Protein AF-A0A2Z2HBY7-F1 (afdb_monomer_lite)

Radius of gyration: 13.16 Å; chains: 1; bounding box: 37×28×33 Å

Foldseek 3Di:
DPPDQPAVLVVDPPRPLLLLLLLLLLCCVVVVPVCSVVLVVLLCVVVVNPDPPVNNVSSNVRSNVVCVVCVVPDDSVCSNVVPNVVVSVVSVVVSVD

Structure (mmCIF, N/CA/C/O backbone):
data_AF-A0A2Z2HBY7-F1
#
_entry.id   AF-A0A2Z2HBY7-F1
#
loop_
_atom_site.group_PDB
_atom_site.id
_atom_site.type_symbol
_atom_site.label_atom_id
_atom_site.label_alt_id
_atom_site.label_comp_id
_atom_site.label_asym_id
_atom_site.label_entity_id
_atom_site.label_seq_id
_atom_site.pdbx_PDB_ins_code
_atom_site.Cartn_x
_atom_site.Cartn_y
_atom_site.Cartn_z
_atom_site.occupancy
_atom_site.B_iso_or_equiv
_atom_site.auth_seq_id
_atom_site.auth_comp_id
_atom_site.auth_asym_id
_atom_site.auth_atom_id
_atom_site.pdbx_PDB_model_num
ATOM 1 N N . MET A 1 1 ? 21.808 8.585 -6.783 1.00 35.59 1 MET A N 1
ATOM 2 C CA . MET A 1 1 ? 21.203 9.685 -6.003 1.00 35.59 1 MET A CA 1
ATOM 3 C C . MET A 1 1 ? 19.859 9.179 -5.523 1.00 35.59 1 MET A C 1
ATOM 5 O O . MET A 1 1 ? 19.034 8.863 -6.371 1.00 35.59 1 MET A O 1
ATOM 9 N N . ALA A 1 2 ? 19.701 8.958 -4.216 1.00 40.66 2 ALA A N 1
ATOM 10 C CA . ALA A 1 2 ? 18.445 8.479 -3.644 1.00 40.66 2 ALA A CA 1
ATOM 11 C C . ALA A 1 2 ? 17.346 9.483 -4.006 1.00 40.66 2 ALA A C 1
ATOM 13 O O . ALA A 1 2 ? 17.469 10.663 -3.678 1.00 40.66 2 ALA A O 1
ATOM 14 N N . GLN A 1 3 ? 16.330 9.054 -4.754 1.00 50.88 3 GLN A N 1
ATOM 15 C CA . GLN A 1 3 ? 15.128 9.864 -4.919 1.00 50.88 3 GLN A CA 1
ATOM 16 C C . GLN A 1 3 ? 14.509 9.958 -3.524 1.00 50.88 3 GLN A C 1
ATOM 18 O O . GLN A 1 3 ? 13.982 8.971 -3.028 1.00 50.88 3 GLN A O 1
ATOM 23 N N . GLY A 1 4 ? 14.703 11.092 -2.847 1.00 61.16 4 GLY A N 1
ATOM 24 C CA . GLY A 1 4 ? 14.237 11.280 -1.478 1.00 61.16 4 GLY A CA 1
ATOM 25 C C . GLY A 1 4 ? 12.719 11.178 -1.440 1.00 61.16 4 GLY A C 1
ATOM 26 O O . GLY A 1 4 ? 12.026 12.049 -1.973 1.00 61.16 4 GLY A O 1
ATOM 27 N N . TYR A 1 5 ? 12.211 10.097 -0.857 1.00 74.44 5 TYR A N 1
ATOM 28 C CA . TYR A 1 5 ? 10.792 9.959 -0.566 1.00 74.44 5 TYR A CA 1
ATOM 29 C C . TYR A 1 5 ? 10.400 10.968 0.517 1.00 74.44 5 TYR A C 1
ATOM 31 O O . TYR A 1 5 ? 11.224 11.343 1.355 1.00 74.44 5 TYR A O 1
ATOM 39 N N . ILE A 1 6 ? 9.157 11.445 0.467 1.00 76.62 6 ILE A N 1
ATOM 40 C CA . ILE A 1 6 ? 8.637 12.485 1.366 1.00 76.62 6 ILE A CA 1
ATOM 41 C C . ILE A 1 6 ? 8.536 11.958 2.803 1.00 76.62 6 ILE A C 1
ATOM 43 O O . ILE A 1 6 ? 8.712 12.715 3.755 1.00 76.62 6 ILE A O 1
ATOM 47 N N . SER A 1 7 ? 8.227 10.673 2.950 1.00 73.19 7 SER A N 1
ATOM 48 C CA . SER A 1 7 ? 7.961 10.004 4.218 1.00 73.19 7 SER A CA 1
ATOM 49 C C . SER A 1 7 ? 9.229 9.341 4.746 1.00 73.19 7 SER A C 1
ATOM 51 O O . SER A 1 7 ? 9.893 8.586 4.029 1.00 73.19 7 SER A O 1
ATOM 53 N N . ASP A 1 8 ? 9.536 9.566 6.022 1.00 76.06 8 ASP A N 1
ATOM 54 C CA . ASP A 1 8 ? 10.689 8.959 6.700 1.00 76.06 8 ASP A CA 1
ATOM 55 C C . ASP A 1 8 ? 10.636 7.423 6.652 1.00 76.06 8 ASP A C 1
ATOM 57 O O . ASP A 1 8 ? 11.665 6.753 6.575 1.00 76.06 8 ASP 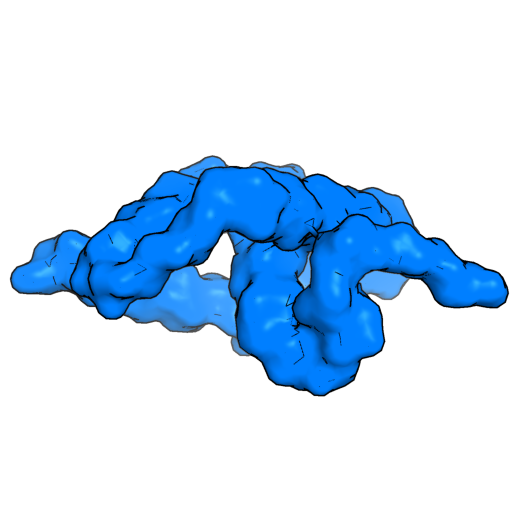A O 1
ATOM 61 N N . GLU A 1 9 ? 9.432 6.850 6.615 1.00 77.12 9 GLU A N 1
ATOM 62 C CA . GLU A 1 9 ? 9.194 5.418 6.496 1.00 77.12 9 GLU A CA 1
ATOM 63 C C . GLU A 1 9 ? 9.754 4.836 5.198 1.00 77.12 9 GLU A C 1
ATOM 65 O O . GLU A 1 9 ? 10.353 3.767 5.240 1.00 77.12 9 GLU A O 1
ATOM 70 N N . PHE A 1 10 ? 9.603 5.532 4.067 1.00 74.38 10 PHE A N 1
ATOM 71 C CA . PHE A 1 10 ? 10.159 5.104 2.775 1.00 74.38 10 PHE A CA 1
ATOM 72 C C . PHE A 1 10 ? 11.682 5.241 2.715 1.00 74.38 10 PHE A C 1
ATOM 74 O O . PHE A 1 10 ? 12.335 4.564 1.921 1.00 74.38 10 PHE A O 1
ATOM 81 N N . ASN A 1 11 ? 12.251 6.073 3.585 1.00 73.44 11 ASN A N 1
ATOM 82 C CA . ASN A 1 11 ? 13.691 6.197 3.766 1.00 73.44 11 ASN A CA 1
ATOM 83 C C . ASN A 1 11 ? 14.236 5.210 4.824 1.00 73.44 11 ASN A C 1
ATOM 85 O O . ASN A 1 11 ? 15.451 5.088 4.970 1.00 73.44 11 ASN A O 1
ATOM 89 N N . THR A 1 12 ? 13.363 4.480 5.535 1.00 74.00 12 THR A N 1
ATOM 90 C CA . THR A 1 12 ? 13.729 3.534 6.600 1.00 74.00 12 THR A CA 1
ATOM 91 C C . THR A 1 12 ? 13.566 2.081 6.129 1.00 74.00 12 THR A C 1
ATOM 93 O O . THR A 1 12 ? 12.442 1.627 5.890 1.00 74.00 12 THR A O 1
ATOM 96 N N . PRO A 1 13 ? 14.656 1.296 6.034 1.00 68.38 13 PRO A N 1
ATOM 97 C CA . PRO A 1 13 ? 14.575 -0.111 5.652 1.00 68.38 13 PRO A CA 1
ATOM 98 C C . PRO A 1 13 ? 13.665 -0.923 6.585 1.00 68.38 13 PRO A C 1
ATOM 100 O O . PRO A 1 13 ? 13.756 -0.818 7.805 1.00 68.38 13 PRO A O 1
ATOM 103 N N . GLY A 1 14 ? 12.804 -1.767 6.010 1.00 71.88 14 GLY A N 1
ATOM 104 C CA . GLY A 1 14 ? 11.950 -2.692 6.767 1.00 71.88 14 GLY A CA 1
ATOM 105 C C . GLY A 1 14 ? 10.676 -2.080 7.360 1.00 71.88 14 GLY A C 1
ATOM 106 O O . GLY A 1 14 ? 9.979 -2.752 8.121 1.00 71.88 14 GLY A O 1
ATOM 107 N N . SER A 1 15 ? 10.336 -0.834 7.016 1.00 77.50 15 SER A N 1
ATOM 108 C CA . SER A 1 15 ? 9.084 -0.226 7.467 1.00 77.50 15 SER A CA 1
ATOM 109 C C . SER A 1 15 ? 7.862 -0.985 6.935 1.00 77.50 15 SER A C 1
ATOM 111 O O . SER A 1 15 ? 7.628 -1.076 5.728 1.00 77.50 15 SER A O 1
ATOM 113 N N . GLN A 1 16 ? 7.032 -1.493 7.850 1.00 78.12 16 GLN A N 1
ATOM 114 C CA . GLN A 1 16 ? 5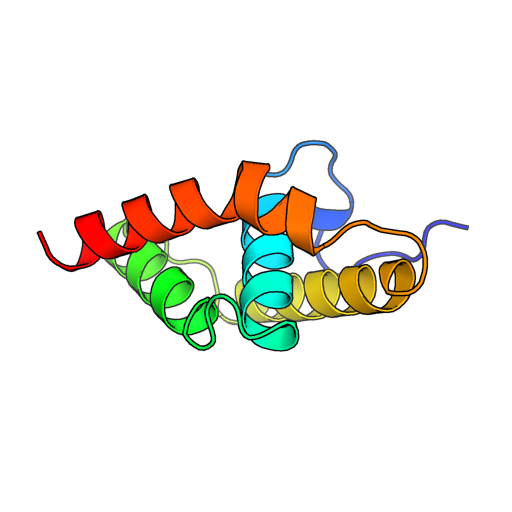.771 -2.157 7.499 1.00 78.12 16 GLN A CA 1
ATOM 115 C C . GLN A 1 16 ? 4.795 -1.209 6.791 1.00 78.12 16 GLN A C 1
ATOM 117 O O . GLN A 1 16 ? 4.010 -1.654 5.957 1.00 78.12 16 GLN A O 1
ATOM 122 N N . ALA A 1 17 ? 4.861 0.094 7.085 1.00 80.06 17 ALA A N 1
ATOM 123 C CA . ALA A 1 17 ? 4.040 1.093 6.410 1.00 80.06 17 ALA A CA 1
ATOM 124 C C . ALA A 1 17 ? 4.370 1.157 4.913 1.00 80.06 17 ALA A C 1
ATOM 126 O O . ALA A 1 17 ? 3.456 1.186 4.097 1.00 80.06 17 ALA A O 1
ATOM 127 N N . VAL A 1 18 ? 5.652 1.082 4.543 1.00 84.12 18 VAL A N 1
ATOM 128 C CA . VAL A 1 18 ? 6.072 1.051 3.133 1.00 84.12 18 VAL A CA 1
ATOM 129 C C . VAL A 1 18 ? 5.444 -0.138 2.429 1.00 84.12 18 VAL A C 1
ATOM 131 O O . VAL A 1 18 ? 4.715 0.057 1.464 1.00 84.12 18 VAL A O 1
ATOM 134 N N . ALA A 1 19 ? 5.650 -1.346 2.963 1.00 85.31 19 ALA A N 1
ATOM 135 C CA . ALA A 1 19 ? 5.150 -2.579 2.358 1.00 85.31 19 ALA A CA 1
ATOM 136 C C . ALA A 1 19 ? 3.624 -2.563 2.168 1.00 85.31 19 ALA A C 1
ATOM 138 O O . ALA A 1 19 ? 3.112 -2.965 1.127 1.00 85.31 19 ALA A O 1
ATOM 139 N N . ILE A 1 20 ? 2.883 -2.069 3.162 1.00 88.56 20 ILE A N 1
ATOM 140 C CA . ILE A 1 20 ? 1.422 -2.019 3.091 1.00 88.56 20 ILE A CA 1
ATOM 141 C C . ILE A 1 20 ? 0.948 -0.991 2.052 1.00 88.56 20 ILE A C 1
ATOM 143 O O . ILE A 1 20 ? 0.022 -1.280 1.294 1.00 88.56 20 ILE A O 1
ATOM 147 N N . TYR A 1 21 ? 1.578 0.184 1.973 1.00 91.25 21 TYR A N 1
ATOM 148 C CA . TYR A 1 21 ? 1.188 1.211 1.005 1.00 91.25 21 TYR A CA 1
ATOM 149 C C . TYR A 1 21 ? 1.627 0.873 -0.428 1.00 91.25 21 TYR A C 1
ATOM 151 O O . TYR A 1 21 ? 0.868 1.137 -1.360 1.00 91.25 21 TYR A O 1
ATOM 159 N N . THR A 1 22 ? 2.786 0.236 -0.635 1.00 92.00 22 THR A N 1
ATOM 160 C CA . THR A 1 22 ? 3.190 -0.277 -1.958 1.00 92.00 22 THR A CA 1
ATOM 161 C C . THR A 1 22 ? 2.264 -1.393 -2.426 1.00 92.00 22 THR A C 1
ATOM 163 O O . THR A 1 22 ? 1.880 -1.413 -3.597 1.00 92.00 22 THR A O 1
ATOM 166 N N . CYS A 1 23 ? 1.828 -2.271 -1.517 1.00 92.69 23 CYS A N 1
ATOM 167 C CA . CYS A 1 23 ? 0.772 -3.236 -1.798 1.00 92.69 23 CYS A CA 1
ATOM 168 C C . CYS A 1 23 ? -0.540 -2.542 -2.179 1.00 92.69 23 CYS A C 1
ATOM 170 O O . CYS A 1 23 ? -1.103 -2.874 -3.216 1.00 92.69 23 CYS A O 1
ATOM 172 N N . ALA A 1 24 ? -0.998 -1.550 -1.406 1.00 93.44 24 ALA A N 1
ATOM 173 C CA . ALA A 1 24 ? -2.246 -0.837 -1.688 1.00 93.44 24 ALA A CA 1
ATOM 174 C C . ALA A 1 24 ? -2.246 -0.169 -3.073 1.00 93.44 24 ALA A C 1
ATOM 176 O O . ALA A 1 24 ? -3.207 -0.309 -3.826 1.00 93.44 24 ALA A O 1
ATOM 177 N N . VAL A 1 25 ? -1.146 0.506 -3.433 1.00 94.81 25 VAL A N 1
ATOM 178 C CA . VAL A 1 25 ? -0.967 1.075 -4.778 1.00 94.81 25 VAL A CA 1
ATOM 179 C C . VAL A 1 25 ? -0.984 -0.021 -5.836 1.00 94.81 25 VAL A C 1
ATOM 181 O O . VAL A 1 25 ? -1.696 0.110 -6.824 1.00 94.81 25 VAL A O 1
ATOM 184 N N . THR A 1 26 ? -0.230 -1.104 -5.636 1.00 93.38 26 THR A N 1
ATOM 185 C CA . THR A 1 26 ? -0.154 -2.200 -6.612 1.00 93.38 26 THR A CA 1
ATOM 186 C C . THR A 1 26 ? -1.531 -2.817 -6.856 1.00 93.38 26 THR A C 1
ATOM 188 O O . THR A 1 26 ? -1.927 -2.976 -8.007 1.00 93.38 26 THR A O 1
ATOM 191 N N . GLY A 1 27 ? -2.280 -3.115 -5.791 1.00 93.25 27 GLY A N 1
ATOM 192 C CA . GLY A 1 27 ? -3.626 -3.679 -5.877 1.00 93.25 27 GLY A CA 1
ATOM 193 C C . GLY A 1 27 ? -4.603 -2.763 -6.606 1.00 93.25 27 GLY A C 1
ATOM 194 O O . GLY A 1 27 ? -5.320 -3.228 -7.493 1.00 93.25 27 GLY A O 1
ATOM 195 N N . ALA A 1 28 ? -4.576 -1.464 -6.296 1.00 94.19 28 ALA A N 1
ATOM 196 C CA . ALA A 1 28 ? -5.441 -0.483 -6.939 1.00 94.19 28 ALA A CA 1
ATOM 197 C C . ALA A 1 28 ? -5.090 -0.278 -8.425 1.00 94.19 28 ALA A C 1
ATOM 199 O O . ALA A 1 28 ? -5.966 -0.340 -9.282 1.00 94.19 28 ALA A O 1
ATOM 200 N N . GLU A 1 29 ? -3.810 -0.076 -8.749 1.00 93.69 29 GLU A N 1
ATOM 201 C CA . GLU A 1 29 ? -3.363 0.270 -10.106 1.00 93.69 29 GLU A CA 1
ATOM 202 C C . GLU A 1 29 ? -3.363 -0.921 -11.072 1.00 93.69 29 GLU A C 1
ATOM 204 O O . GLU A 1 29 ? -3.543 -0.738 -12.275 1.00 93.69 29 GLU A O 1
ATOM 209 N N . ARG A 1 30 ? -3.146 -2.144 -10.573 1.00 92.25 30 ARG A N 1
ATOM 210 C CA . ARG A 1 30 ? -3.221 -3.374 -11.383 1.00 92.25 30 ARG A CA 1
ATOM 211 C C . ARG A 1 30 ? -4.632 -3.964 -11.431 1.00 92.25 30 ARG A C 1
ATOM 213 O O . ARG A 1 30 ? -4.871 -4.881 -12.209 1.00 92.25 30 ARG A O 1
ATOM 220 N N . GLY A 1 31 ? -5.556 -3.442 -10.621 1.00 92.06 31 GLY A N 1
ATOM 221 C CA . GLY A 1 31 ? -6.937 -3.915 -10.544 1.00 92.06 31 GLY A CA 1
ATOM 222 C C . GLY A 1 31 ? -7.119 -5.223 -9.770 1.00 92.06 31 GLY A C 1
ATOM 223 O O . GLY A 1 31 ? -8.165 -5.851 -9.900 1.00 92.06 31 GLY A O 1
ATOM 224 N N . PHE A 1 32 ? -6.133 -5.644 -8.971 1.00 92.25 32 PHE A N 1
ATOM 225 C CA . PHE A 1 32 ? -6.269 -6.832 -8.123 1.00 92.25 32 PHE A CA 1
ATOM 226 C C . PHE A 1 32 ? -7.158 -6.586 -6.906 1.00 92.25 32 PHE A C 1
ATOM 228 O O . PHE A 1 32 ? -7.846 -7.500 -6.468 1.00 92.25 32 PHE A O 1
ATOM 235 N N . GLU A 1 33 ? -7.114 -5.367 -6.364 1.00 92.69 33 GLU A N 1
ATOM 236 C CA . GLU A 1 33 ? -7.977 -4.921 -5.272 1.00 92.69 33 GLU A CA 1
ATOM 237 C C . GLU A 1 33 ? -8.234 -3.412 -5.409 1.00 92.69 33 GLU A C 1
ATOM 239 O O . GLU A 1 33 ? -7.497 -2.593 -4.846 1.00 92.69 33 GLU A O 1
ATOM 244 N N . PRO A 1 34 ? -9.247 -3.007 -6.196 1.00 90.94 34 PRO A N 1
ATOM 245 C CA . PRO A 1 34 ? -9.571 -1.599 -6.411 1.00 90.94 34 PRO A CA 1
ATOM 246 C C . PRO A 1 34 ? -9.900 -0.844 -5.115 1.00 90.94 34 PRO A C 1
ATOM 248 O O . PRO A 1 34 ? -9.710 0.370 -5.057 1.00 90.94 34 PRO A O 1
ATOM 251 N N . GLN A 1 35 ? -10.361 -1.547 -4.072 1.00 90.56 35 GLN A N 1
ATOM 252 C CA . GLN A 1 35 ? -10.736 -0.960 -2.783 1.00 90.56 35 GLN A CA 1
ATOM 253 C C . GLN A 1 35 ? -9.599 -1.004 -1.751 1.00 90.56 35 GLN A C 1
ATOM 255 O O . GLN A 1 35 ? -9.818 -0.729 -0.571 1.00 90.56 35 GLN A O 1
ATOM 260 N N . ALA A 1 36 ? -8.358 -1.288 -2.165 1.00 90.69 36 ALA A N 1
ATOM 261 C CA . ALA A 1 36 ? -7.232 -1.459 -1.248 1.00 90.69 36 ALA A CA 1
ATOM 262 C C . ALA A 1 36 ? -7.044 -0.270 -0.284 1.00 90.69 36 ALA A C 1
ATOM 264 O O . ALA A 1 36 ? -6.822 -0.450 0.913 1.00 90.69 36 ALA A O 1
ATOM 265 N N . PHE A 1 37 ? -7.183 0.970 -0.754 1.00 89.81 37 PHE A N 1
ATOM 266 C CA . PHE A 1 37 ? -7.058 2.133 0.131 1.00 89.81 37 PHE A CA 1
ATOM 267 C C . PHE A 1 37 ? -8.211 2.274 1.132 1.00 89.81 37 PHE A C 1
ATOM 269 O O . PHE A 1 37 ? -7.979 2.739 2.250 1.00 89.81 37 PHE A O 1
ATOM 276 N N . ASP A 1 38 ? -9.418 1.841 0.771 1.00 89.75 38 ASP A N 1
ATOM 277 C CA . ASP A 1 38 ? -10.585 1.876 1.657 1.00 89.75 38 ASP A CA 1
ATOM 278 C C . ASP A 1 38 ? -10.474 0.807 2.748 1.00 89.75 38 ASP A C 1
ATOM 280 O O . ASP A 1 38 ? -10.730 1.085 3.926 1.00 89.75 38 ASP A O 1
ATOM 284 N N . ILE A 1 39 ? -9.994 -0.386 2.382 1.00 88.94 39 ILE A N 1
ATOM 285 C CA . ILE A 1 39 ? -9.658 -1.468 3.318 1.00 88.94 39 ILE A CA 1
ATOM 286 C C . ILE A 1 39 ? -8.575 -0.991 4.284 1.00 88.94 39 ILE A C 1
ATOM 288 O O . ILE A 1 39 ? -8.715 -1.121 5.500 1.00 88.94 39 ILE A O 1
ATOM 292 N N . LEU A 1 40 ? -7.515 -0.375 3.757 1.00 87.62 40 LEU A N 1
ATOM 293 C CA . LEU A 1 40 ? -6.414 0.139 4.559 1.00 87.62 40 LEU A CA 1
ATOM 294 C C . LEU A 1 40 ? -6.887 1.212 5.552 1.00 87.62 40 LEU A C 1
ATOM 296 O O . LEU A 1 40 ? -6.556 1.158 6.739 1.00 87.62 40 LEU A O 1
ATOM 300 N N . GLN A 1 41 ? -7.691 2.171 5.086 1.00 85.75 41 GLN A N 1
ATOM 301 C CA . GLN A 1 41 ? -8.244 3.225 5.934 1.00 85.75 41 GLN A CA 1
ATOM 302 C C . GLN A 1 41 ? -9.146 2.646 7.033 1.00 85.75 41 GLN A C 1
ATOM 304 O O . GLN A 1 41 ? -9.052 3.058 8.193 1.00 85.75 41 GLN A O 1
ATOM 309 N N . SER A 1 42 ? -10.001 1.686 6.685 1.00 85.00 42 SER A N 1
ATOM 310 C CA . SER A 1 42 ? -10.896 1.006 7.626 1.00 85.00 42 SER A CA 1
ATOM 311 C C . SER A 1 42 ? -10.116 0.219 8.684 1.00 85.00 42 SER A C 1
ATOM 313 O O . SER A 1 42 ? -10.397 0.346 9.878 1.00 85.00 42 SER A O 1
ATOM 315 N N . ALA A 1 43 ? -9.067 -0.501 8.280 1.00 82.50 43 ALA A N 1
ATOM 316 C CA . ALA A 1 43 ? -8.205 -1.258 9.185 1.00 82.50 43 ALA A CA 1
ATOM 317 C C . ALA A 1 43 ? -7.459 -0.354 10.185 1.00 82.50 43 ALA A C 1
ATOM 319 O O . ALA A 1 43 ? -7.357 -0.690 11.369 1.00 82.50 43 ALA A O 1
ATOM 320 N N . PHE A 1 44 ? -6.963 0.810 9.748 1.00 78.69 44 PHE A N 1
ATOM 321 C CA . PHE A 1 44 ? -6.316 1.767 10.654 1.00 78.69 44 PHE A CA 1
ATOM 322 C C . PHE A 1 44 ? -7.296 2.372 11.662 1.00 78.69 44 PHE A C 1
ATOM 324 O O . PHE A 1 44 ? -6.973 2.441 12.851 1.00 78.69 44 PHE A O 1
ATOM 331 N N . LYS A 1 45 ? -8.506 2.739 11.214 1.00 78.69 45 LYS A N 1
ATOM 332 C CA . LYS A 1 45 ? -9.567 3.256 12.095 1.00 78.69 45 LYS A CA 1
ATOM 333 C C . LYS A 1 45 ? -9.917 2.257 13.200 1.00 78.69 45 LYS A C 1
ATOM 335 O O . LYS A 1 45 ? -9.972 2.641 14.364 1.00 78.69 45 LYS A O 1
ATOM 340 N N . GLN A 1 46 ? -10.095 0.979 12.861 1.00 73.44 46 GLN A N 1
ATOM 341 C CA . GLN A 1 46 ? -10.458 -0.052 13.841 1.00 73.44 46 GLN A CA 1
ATOM 342 C C . GLN A 1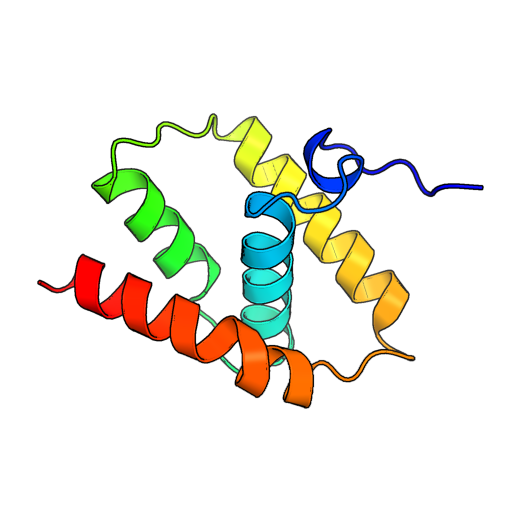 46 ? -9.380 -0.313 14.893 1.00 73.44 46 GLN A C 1
ATOM 344 O O . GLN A 1 46 ? -9.695 -0.581 16.048 1.00 73.44 46 GLN A O 1
ATOM 349 N N . ARG A 1 47 ? -8.098 -0.205 14.529 1.00 66.19 47 ARG A N 1
ATOM 350 C CA . ARG A 1 47 ? -6.990 -0.422 15.472 1.00 66.19 47 ARG A CA 1
ATOM 351 C C . ARG A 1 47 ? -6.719 0.766 16.399 1.00 66.19 47 ARG A C 1
ATOM 353 O O . ARG A 1 47 ? -5.737 0.732 17.136 1.00 66.19 47 ARG A O 1
ATOM 360 N N . GLY A 1 48 ? -7.524 1.831 16.338 1.00 61.38 48 GLY A N 1
ATOM 361 C CA . GLY A 1 48 ? -7.247 3.082 17.052 1.00 61.38 48 GLY A CA 1
ATOM 362 C C . GLY A 1 48 ? -5.940 3.746 16.601 1.00 61.38 48 GLY A C 1
ATOM 363 O O . GLY A 1 48 ? -5.417 4.633 17.277 1.00 61.38 48 GLY A O 1
ATOM 364 N N . ALA A 1 49 ? -5.394 3.312 15.460 1.00 64.38 49 ALA A N 1
ATOM 365 C CA . ALA A 1 49 ? -4.192 3.868 14.877 1.00 64.38 49 ALA A CA 1
ATOM 366 C C . ALA A 1 49 ? -4.578 5.177 14.184 1.00 64.38 49 ALA A C 1
ATOM 368 O O . ALA A 1 49 ? -4.910 5.206 13.000 1.00 64.38 49 ALA A O 1
ATOM 369 N N . ASN A 1 50 ? -4.547 6.274 14.941 1.00 61.97 50 ASN A N 1
ATOM 370 C CA . ASN A 1 50 ? -4.741 7.623 14.417 1.00 61.97 50 ASN A CA 1
ATOM 371 C C . ASN A 1 50 ? -3.502 8.062 13.625 1.00 61.97 50 ASN A C 1
ATOM 373 O O . ASN A 1 50 ? -2.740 8.932 14.052 1.00 61.97 50 ASN A O 1
ATOM 377 N N . MET A 1 51 ? -3.281 7.446 12.463 1.00 69.25 51 MET A N 1
ATOM 378 C CA . MET A 1 51 ? -2.323 7.969 11.500 1.00 69.25 51 MET A CA 1
ATOM 379 C C . MET A 1 51 ? -2.834 9.335 11.038 1.00 69.25 51 MET A C 1
ATOM 381 O O . MET A 1 51 ? -3.972 9.468 10.584 1.00 69.25 51 MET A O 1
ATOM 385 N N . LYS A 1 52 ? -2.009 10.374 11.194 1.00 76.31 52 LYS A N 1
ATOM 386 C CA . LYS A 1 52 ? -2.381 11.732 10.778 1.00 76.31 52 LYS A CA 1
ATOM 387 C C . LYS A 1 52 ? -2.676 11.712 9.277 1.00 76.31 52 LYS A C 1
ATOM 389 O O . LYS A 1 52 ? -1.873 11.177 8.518 1.00 76.31 52 LYS A O 1
ATOM 394 N N . SER A 1 53 ? -3.766 12.343 8.834 1.00 76.44 53 SER A N 1
ATOM 395 C CA . SER A 1 53 ? -4.192 12.317 7.422 1.00 76.44 53 SER A CA 1
ATOM 396 C C . SER A 1 53 ? -3.071 12.701 6.451 1.00 76.44 53 SER A C 1
ATOM 398 O O . SER A 1 53 ? -2.891 12.056 5.425 1.00 76.44 53 SER A O 1
ATOM 400 N N . ARG A 1 54 ? -2.245 13.685 6.829 1.00 79.56 54 ARG A N 1
ATOM 401 C CA . ARG A 1 54 ? -1.078 14.120 6.048 1.00 79.56 54 ARG A CA 1
ATOM 402 C C . ARG A 1 54 ? 0.005 13.042 5.913 1.00 79.56 54 ARG A C 1
ATOM 404 O O . ARG A 1 54 ? 0.639 12.943 4.873 1.00 79.56 54 ARG A O 1
ATOM 411 N N . GLN A 1 55 ? 0.229 12.244 6.955 1.00 81.31 55 GLN A N 1
ATOM 412 C CA . GLN A 1 55 ? 1.197 11.145 6.921 1.00 81.31 55 GLN A CA 1
ATOM 413 C C . GLN A 1 55 ? 0.708 10.027 5.994 1.00 81.31 55 GLN A C 1
ATOM 415 O O . GLN A 1 55 ? 1.470 9.552 5.160 1.00 81.31 55 GLN A O 1
ATOM 420 N N . ALA A 1 56 ? -0.576 9.670 6.078 1.00 82.75 56 ALA A N 1
ATOM 421 C CA . ALA A 1 56 ? -1.185 8.690 5.180 1.00 82.75 56 ALA A CA 1
ATOM 422 C C . ALA A 1 56 ? -1.129 9.135 3.706 1.00 82.75 56 ALA A C 1
ATOM 424 O O . ALA A 1 56 ? -0.829 8.340 2.817 1.00 82.75 56 ALA A O 1
ATOM 425 N N . GLU A 1 57 ? -1.371 10.421 3.445 1.00 85.94 57 GLU A N 1
ATOM 426 C CA . GLU A 1 57 ? -1.266 10.999 2.104 1.00 85.94 57 GLU A CA 1
ATOM 427 C C . GLU A 1 57 ? 0.174 10.969 1.569 1.00 85.94 57 GLU A C 1
ATOM 429 O O . GLU A 1 57 ? 0.396 10.563 0.428 1.00 85.94 57 GLU A O 1
ATOM 434 N N . ASN A 1 58 ? 1.162 11.325 2.395 1.00 88.31 58 ASN A N 1
ATOM 435 C CA . ASN A 1 58 ? 2.575 11.251 2.017 1.00 88.31 58 ASN A CA 1
ATOM 436 C C . ASN A 1 58 ? 2.998 9.811 1.682 1.00 88.31 58 ASN A C 1
ATOM 438 O O . ASN A 1 58 ? 3.583 9.586 0.623 1.00 88.31 58 ASN A O 1
ATOM 442 N N . LEU A 1 59 ? 2.622 8.835 2.517 1.00 88.81 59 LEU A N 1
ATOM 443 C CA . LEU A 1 59 ? 2.913 7.415 2.289 1.00 88.81 59 LEU A CA 1
ATOM 444 C C . LEU A 1 59 ? 2.293 6.908 0.986 1.00 88.81 59 LEU A C 1
ATOM 446 O O . LEU A 1 59 ? 2.942 6.190 0.225 1.00 88.81 59 LEU A O 1
ATOM 450 N N . LYS A 1 60 ? 1.053 7.315 0.692 1.00 90.44 60 LYS A N 1
ATOM 451 C CA . LYS A 1 60 ? 0.395 7.005 -0.581 1.00 90.44 60 LYS A CA 1
ATOM 452 C C . LYS A 1 60 ? 1.152 7.606 -1.765 1.00 90.44 60 LYS A C 1
ATOM 454 O O . LYS A 1 60 ? 1.383 6.910 -2.753 1.00 90.44 60 LYS A O 1
ATOM 459 N N . ASN A 1 61 ? 1.547 8.873 -1.673 1.00 91.00 61 ASN A N 1
ATOM 460 C CA . ASN A 1 61 ? 2.270 9.559 -2.742 1.00 91.00 61 ASN A CA 1
ATOM 461 C C . ASN A 1 61 ? 3.640 8.921 -3.009 1.00 91.00 61 ASN A C 1
ATOM 463 O O . ASN A 1 61 ? 4.019 8.747 -4.168 1.00 91.00 61 ASN A O 1
ATOM 467 N N . ASP A 1 62 ? 4.365 8.529 -1.963 1.00 91.31 62 ASP A N 1
ATOM 468 C CA . ASP A 1 62 ? 5.656 7.854 -2.101 1.00 91.31 62 ASP A CA 1
ATOM 469 C C . ASP A 1 62 ? 5.517 6.437 -2.654 1.00 91.31 62 ASP A C 1
ATOM 471 O O . ASP A 1 62 ? 6.251 6.067 -3.571 1.00 91.31 62 ASP A O 1
ATOM 475 N N . ALA A 1 63 ? 4.518 5.676 -2.200 1.00 91.25 63 ALA A N 1
ATOM 476 C CA . ALA A 1 63 ? 4.207 4.366 -2.765 1.00 91.25 63 ALA A CA 1
ATOM 477 C C . ALA A 1 63 ? 3.876 4.453 -4.259 1.00 91.25 63 ALA A C 1
ATOM 479 O O . ALA A 1 63 ? 4.296 3.606 -5.047 1.00 91.25 63 ALA A O 1
ATOM 480 N N . TYR A 1 64 ? 3.166 5.507 -4.665 1.00 92.69 64 TYR A N 1
ATOM 481 C CA . TYR A 1 64 ? 2.845 5.750 -6.065 1.00 92.69 64 TYR A CA 1
ATOM 482 C C . TYR A 1 64 ? 4.081 6.111 -6.896 1.00 92.69 64 TYR A C 1
ATOM 484 O O . TYR A 1 64 ? 4.237 5.639 -8.024 1.00 92.69 64 TYR A O 1
ATOM 492 N N . ARG A 1 65 ? 4.996 6.913 -6.336 1.00 91.88 65 ARG A N 1
ATOM 493 C CA . ARG A 1 65 ? 6.292 7.216 -6.964 1.00 91.88 65 ARG A CA 1
ATOM 494 C C . ARG A 1 65 ? 7.129 5.956 -7.152 1.00 91.88 65 ARG A C 1
ATOM 496 O O . ARG A 1 65 ? 7.625 5.740 -8.255 1.00 91.88 65 ARG A O 1
ATOM 503 N N . TRP A 1 66 ? 7.220 5.122 -6.116 1.00 90.75 66 TRP A N 1
ATOM 504 C CA . TRP A 1 66 ? 7.904 3.831 -6.176 1.00 90.75 66 TRP A CA 1
ATOM 505 C C . TRP A 1 66 ? 7.306 2.930 -7.264 1.00 90.75 66 TRP A C 1
ATOM 507 O O . TRP A 1 66 ? 8.025 2.440 -8.134 1.00 90.75 66 TRP A O 1
ATOM 517 N N . TYR A 1 67 ? 5.978 2.784 -7.282 1.00 90.94 67 TYR A N 1
ATOM 518 C CA . TYR A 1 67 ? 5.281 1.979 -8.286 1.00 90.94 67 TYR A CA 1
ATOM 519 C C . TYR A 1 67 ? 5.625 2.446 -9.705 1.00 90.94 67 TYR A C 1
ATOM 521 O O . TYR A 1 67 ? 6.044 1.646 -10.540 1.00 90.94 67 TYR A O 1
ATOM 529 N N . LYS A 1 68 ? 5.553 3.759 -9.963 1.00 91.69 68 LYS A N 1
ATOM 530 C CA . LYS A 1 68 ? 5.920 4.335 -11.264 1.00 91.69 68 LYS A CA 1
ATOM 531 C C . LYS A 1 68 ? 7.383 4.120 -11.639 1.00 91.69 68 LYS A C 1
ATOM 533 O O . LYS A 1 68 ? 7.659 3.897 -12.814 1.00 91.69 68 LYS A O 1
ATOM 538 N N . SER A 1 69 ? 8.317 4.182 -10.688 1.00 90.12 69 SER A N 1
ATOM 539 C CA . SER A 1 69 ? 9.733 3.929 -10.989 1.00 90.12 69 SER A CA 1
ATOM 540 C C . SER A 1 69 ? 10.019 2.467 -11.345 1.00 90.12 69 SER A C 1
ATOM 542 O O . SER A 1 69 ? 10.949 2.198 -12.106 1.00 90.12 69 SER A O 1
ATOM 544 N N . GLU A 1 70 ? 9.205 1.541 -10.837 1.00 88.00 70 GLU A N 1
ATOM 545 C CA . GLU A 1 70 ? 9.411 0.094 -10.954 1.00 88.00 70 GLU A CA 1
ATOM 546 C C . GLU A 1 70 ? 8.569 -0.577 -12.061 1.00 88.00 70 GLU A C 1
ATOM 548 O O . GLU A 1 70 ? 8.832 -1.728 -12.418 1.00 88.00 70 GLU A O 1
ATOM 553 N N . GLN A 1 71 ? 7.614 0.144 -12.671 1.00 79.50 71 GLN A N 1
ATOM 554 C CA . GLN A 1 71 ? 6.642 -0.358 -13.665 1.00 79.50 71 GLN A CA 1
ATOM 555 C C . GLN A 1 71 ? 7.217 -1.202 -14.821 1.00 79.50 71 GLN A C 1
ATOM 557 O O . GLN A 1 71 ? 6.498 -2.020 -15.386 1.00 79.50 71 GLN A O 1
ATOM 562 N N . GLY A 1 72 ? 8.488 -1.020 -15.186 1.00 79.81 72 GLY A N 1
ATOM 563 C CA . GLY A 1 72 ? 9.130 -1.754 -16.284 1.00 79.81 72 GLY A CA 1
ATOM 564 C C . GLY A 1 72 ? 10.066 -2.891 -15.868 1.00 79.81 72 GLY A C 1
ATOM 565 O O . GLY A 1 72 ? 10.708 -3.476 -16.735 1.00 79.81 72 GLY A O 1
ATOM 566 N N . ARG A 1 73 ? 10.236 -3.149 -14.568 1.00 87.00 73 ARG A N 1
ATOM 567 C CA . ARG A 1 73 ? 11.323 -4.004 -14.046 1.00 87.00 73 ARG A CA 1
ATOM 568 C C . ARG A 1 73 ? 10.865 -4.974 -12.971 1.00 87.00 73 ARG A C 1
ATOM 570 O O . ARG A 1 73 ? 11.521 -5.986 -12.743 1.00 87.00 73 ARG A O 1
ATOM 577 N N . PHE A 1 74 ? 9.781 -4.630 -12.292 1.00 90.06 74 PHE A N 1
ATOM 578 C CA . PHE A 1 74 ? 9.316 -5.329 -11.114 1.00 90.06 74 PHE A CA 1
ATOM 579 C C . PHE A 1 74 ? 8.112 -6.213 -11.439 1.00 90.06 74 PHE A C 1
ATOM 581 O O . PHE A 1 74 ? 7.203 -5.814 -12.167 1.00 90.06 74 PHE A O 1
ATOM 588 N N . ASP A 1 75 ? 8.107 -7.423 -10.885 1.00 92.38 75 ASP A N 1
ATOM 589 C CA . ASP A 1 75 ? 7.003 -8.368 -11.030 1.00 92.38 75 ASP A CA 1
ATOM 590 C C . ASP A 1 75 ? 5.909 -8.065 -9.994 1.00 92.38 75 ASP A C 1
ATOM 592 O O . ASP A 1 75 ? 5.897 -8.589 -8.876 1.00 92.38 75 ASP A O 1
ATOM 596 N N . PHE A 1 76 ? 4.998 -7.166 -10.369 1.00 92.75 76 PHE A N 1
ATOM 597 C CA . PHE A 1 76 ? 3.885 -6.746 -9.515 1.00 92.75 76 PHE A CA 1
ATOM 598 C C . PHE A 1 76 ? 2.852 -7.846 -9.272 1.00 92.75 76 PHE A C 1
ATOM 600 O O . PHE A 1 76 ? 2.233 -7.846 -8.209 1.00 92.75 76 PHE A O 1
ATOM 607 N N . ASP A 1 77 ? 2.667 -8.768 -10.218 1.00 93.12 77 ASP A N 1
ATOM 608 C CA . ASP A 1 77 ? 1.740 -9.893 -10.075 1.00 93.12 77 ASP A CA 1
ATOM 609 C C . ASP A 1 77 ? 2.234 -10.837 -8.973 1.00 93.12 77 ASP A C 1
ATOM 611 O O . ASP A 1 77 ? 1.533 -11.070 -7.981 1.00 93.12 77 ASP A O 1
ATOM 615 N N . SER A 1 78 ? 3.480 -11.312 -9.079 1.00 93.88 78 SER A N 1
ATOM 616 C CA . SER A 1 78 ? 4.072 -12.183 -8.057 1.00 93.88 78 SER A CA 1
ATOM 617 C C . SER A 1 78 ? 4.178 -11.483 -6.706 1.00 93.88 78 SER A C 1
ATOM 619 O O . SER A 1 78 ? 3.921 -12.095 -5.666 1.00 93.88 78 SER A O 1
ATOM 621 N N . TYR A 1 79 ? 4.523 -10.193 -6.698 1.00 91.56 79 TYR A N 1
ATOM 622 C CA . TYR A 1 79 ? 4.569 -9.407 -5.469 1.00 91.56 79 TYR A CA 1
ATOM 623 C C . TYR A 1 79 ? 3.200 -9.329 -4.789 1.00 91.56 79 TYR A C 1
ATOM 625 O O . TYR A 1 79 ? 3.088 -9.600 -3.588 1.00 91.56 79 TYR A O 1
ATOM 633 N N . TRP A 1 80 ? 2.147 -9.029 -5.555 1.00 93.19 80 TRP A N 1
ATOM 634 C CA . TRP A 1 80 ? 0.795 -8.958 -5.023 1.00 93.19 80 TRP A CA 1
ATOM 635 C C . TRP A 1 80 ? 0.347 -10.301 -4.447 1.00 93.19 80 TRP A C 1
ATOM 637 O O . TRP A 1 80 ? -0.026 -10.380 -3.275 1.00 93.19 80 TRP A O 1
ATOM 647 N N . HIS A 1 81 ? 0.421 -11.369 -5.237 1.00 93.19 81 HIS A N 1
ATOM 648 C CA . HIS A 1 81 ? -0.076 -12.679 -4.823 1.00 93.19 81 HIS A CA 1
ATOM 649 C C . HIS A 1 81 ? 0.764 -13.317 -3.710 1.00 93.19 81 HIS A C 1
ATOM 651 O O . HIS A 1 81 ? 0.216 -14.011 -2.853 1.00 93.19 81 HIS A O 1
ATOM 657 N N . GLY A 1 82 ? 2.074 -13.062 -3.685 1.00 91.19 82 GLY A N 1
ATOM 658 C CA . GLY A 1 82 ? 2.979 -13.617 -2.682 1.00 91.19 82 GLY A CA 1
ATOM 659 C C . GLY A 1 82 ? 2.945 -12.889 -1.339 1.00 91.19 82 GLY A C 1
ATOM 660 O O . GLY A 1 82 ? 3.084 -13.530 -0.298 1.00 91.19 82 GLY A O 1
ATOM 661 N N . GLN A 1 83 ? 2.775 -11.562 -1.341 1.00 88.44 83 GLN A N 1
ATOM 662 C CA . GLN A 1 83 ? 2.957 -10.747 -0.132 1.00 88.44 83 GLN A CA 1
ATOM 663 C C . GLN A 1 83 ? 1.728 -9.914 0.238 1.00 88.44 83 GLN A C 1
ATOM 665 O O . GLN A 1 83 ? 1.412 -9.790 1.421 1.00 88.44 83 GLN A O 1
ATOM 670 N N . CYS A 1 84 ? 1.017 -9.361 -0.744 1.00 92.12 84 CYS A N 1
ATOM 671 C CA . CYS A 1 84 ? -0.041 -8.384 -0.496 1.00 92.12 84 CYS A CA 1
ATOM 672 C C . CYS A 1 84 ? -1.410 -9.027 -0.249 1.00 92.12 84 CYS A C 1
ATOM 674 O O . CYS A 1 84 ? -2.053 -8.735 0.761 1.00 92.12 84 CYS A O 1
ATOM 676 N N . ALA A 1 85 ? -1.846 -9.933 -1.126 1.00 93.19 85 ALA A N 1
ATOM 677 C CA . ALA A 1 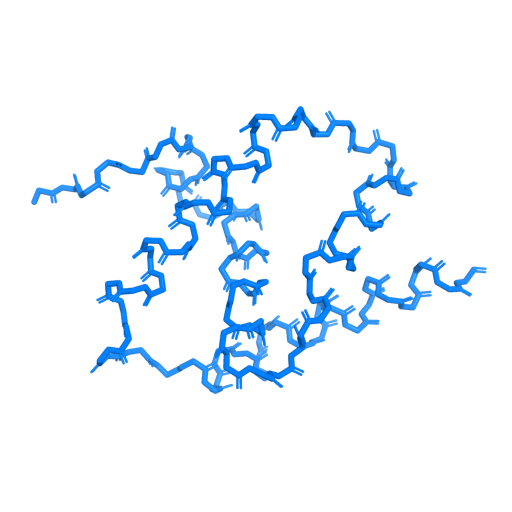85 ? -3.185 -10.519 -1.078 1.00 93.19 85 ALA A CA 1
ATOM 678 C C . ALA A 1 85 ? -3.523 -11.174 0.280 1.00 93.19 85 ALA A C 1
ATOM 680 O O . ALA A 1 85 ? -4.599 -10.902 0.819 1.00 93.19 85 ALA A O 1
ATOM 681 N N . PRO A 1 86 ? -2.624 -11.956 0.921 1.00 91.25 86 PRO A N 1
ATOM 682 C CA . PRO A 1 86 ? -2.914 -12.538 2.232 1.00 91.25 86 PRO A CA 1
ATOM 683 C C . PRO A 1 86 ? -3.078 -11.491 3.339 1.00 91.25 86 PRO A C 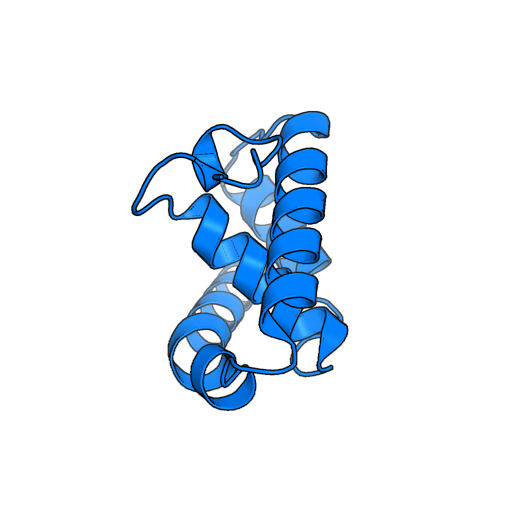1
ATOM 685 O O . PRO A 1 86 ? -3.813 -11.717 4.300 1.00 91.25 86 PRO A O 1
ATOM 688 N N . VAL A 1 87 ? -2.376 -10.360 3.234 1.00 89.31 87 VAL A N 1
ATOM 689 C CA . VAL A 1 87 ? -2.446 -9.267 4.211 1.00 89.31 87 VAL A CA 1
ATOM 690 C C . VAL A 1 87 ? -3.778 -8.537 4.081 1.00 89.31 87 VAL A C 1
ATOM 692 O O . VAL A 1 87 ? -4.471 -8.374 5.085 1.00 89.31 87 VAL A O 1
ATOM 695 N N . PHE A 1 88 ? -4.170 -8.177 2.858 1.00 89.69 88 PHE A N 1
ATOM 696 C CA . PHE A 1 88 ? -5.446 -7.511 2.588 1.00 89.69 88 PHE A CA 1
ATOM 697 C C . PHE A 1 88 ? -6.643 -8.383 2.972 1.00 89.69 88 PHE A C 1
ATOM 699 O O . PHE A 1 88 ? -7.501 -7.930 3.725 1.00 89.69 88 PHE A O 1
ATOM 706 N N . ALA A 1 89 ? -6.626 -9.673 2.625 1.00 90.00 89 ALA A N 1
ATOM 707 C CA . ALA A 1 89 ? -7.678 -10.608 3.029 1.00 90.00 89 ALA A CA 1
ATOM 708 C C . ALA A 1 89 ? -7.827 -10.723 4.562 1.00 90.00 89 ALA A C 1
ATOM 710 O O . ALA A 1 89 ? -8.925 -10.923 5.081 1.00 90.00 89 ALA A O 1
ATOM 711 N N . ARG A 1 90 ? -6.729 -10.605 5.325 1.00 87.62 90 ARG A N 1
ATOM 712 C CA . ARG A 1 90 ? -6.786 -10.578 6.799 1.00 87.62 90 ARG A CA 1
ATOM 713 C C . ARG A 1 90 ? -7.366 -9.268 7.325 1.00 87.62 90 ARG A C 1
ATOM 715 O O . ARG A 1 90 ? -8.108 -9.308 8.302 1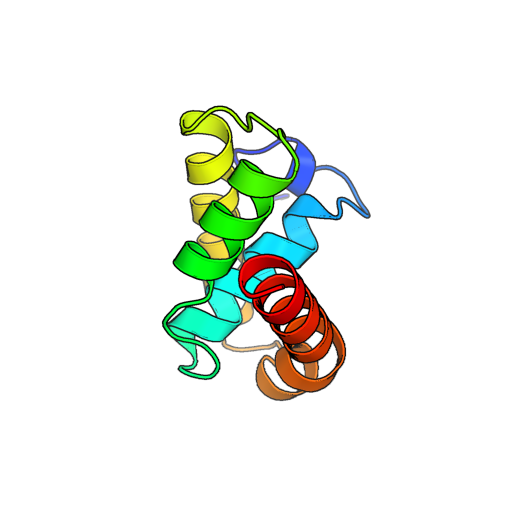.00 87.62 90 ARG A O 1
ATOM 722 N N . MET A 1 91 ? -7.024 -8.136 6.707 1.00 87.31 91 MET A N 1
ATOM 723 C CA . MET A 1 91 ? -7.576 -6.828 7.070 1.00 87.31 91 MET A CA 1
ATOM 724 C C . MET A 1 91 ? -9.087 -6.794 6.845 1.00 87.31 91 MET A C 1
ATOM 726 O O . MET A 1 91 ? -9.820 -6.455 7.764 1.00 87.31 91 MET A O 1
ATOM 730 N N . GLU A 1 92 ? -9.561 -7.232 5.680 1.00 87.12 92 GLU A N 1
ATOM 731 C CA . GLU A 1 92 ? -10.993 -7.303 5.368 1.00 87.12 92 GLU A CA 1
ATOM 732 C C . GLU A 1 92 ? -11.774 -8.194 6.330 1.00 87.12 92 GLU A C 1
ATOM 734 O O . GLU A 1 92 ? -12.849 -7.822 6.795 1.00 87.12 92 GLU A O 1
ATOM 739 N N . ARG A 1 93 ? -11.240 -9.375 6.665 1.00 87.12 93 ARG A N 1
ATOM 740 C CA . ARG A 1 93 ? -11.886 -10.261 7.642 1.00 87.12 93 ARG A CA 1
ATOM 741 C C . ARG A 1 93 ? -11.977 -9.619 9.016 1.00 87.12 93 ARG A C 1
ATOM 743 O O . ARG A 1 93 ? -13.002 -9.762 9.661 1.00 87.12 93 ARG A O 1
ATOM 750 N N . ALA A 1 94 ? -10.925 -8.928 9.453 1.00 83.31 94 ALA A N 1
ATOM 751 C CA . ALA A 1 94 ? -10.944 -8.208 10.721 1.00 83.31 94 ALA A CA 1
ATOM 752 C C . ALA A 1 94 ? -11.947 -7.046 10.703 1.00 83.31 94 ALA A C 1
ATOM 754 O O . ALA A 1 94 ? -12.541 -6.758 11.732 1.00 83.31 94 ALA A O 1
ATOM 755 N N . ILE A 1 95 ? -12.158 -6.420 9.539 1.00 81.81 95 ILE A N 1
ATOM 756 C CA . ILE A 1 95 ? -13.130 -5.337 9.390 1.00 81.81 95 ILE A CA 1
ATOM 757 C C . ILE A 1 95 ? -14.571 -5.826 9.540 1.00 81.81 95 ILE A C 1
ATOM 759 O O . ILE A 1 95 ? -15.383 -5.124 10.139 1.00 81.81 95 ILE A O 1
ATOM 763 N N . ASN A 1 96 ? -14.868 -7.010 9.003 1.00 77.69 96 ASN A N 1
ATOM 764 C CA . ASN A 1 96 ? -16.211 -7.591 8.957 1.00 77.69 96 ASN A CA 1
ATOM 765 C C . ASN A 1 96 ? -16.553 -8.521 10.141 1.00 77.69 96 ASN A C 1
ATOM 767 O O . ASN A 1 96 ? -17.654 -9.071 10.160 1.00 77.69 96 ASN A O 1
ATOM 771 N N . ALA A 1 97 ? -15.616 -8.754 11.065 1.00 72.06 97 ALA A N 1
ATOM 772 C CA . ALA A 1 97 ? -15.803 -9.588 12.257 1.00 72.06 97 ALA A CA 1
ATOM 773 C C . ALA A 1 97 ? -16.361 -8.774 13.431 1.00 72.06 97 ALA A C 1
ATOM 775 O O . ALA A 1 97 ? -17.197 -9.339 14.171 1.00 72.06 97 ALA A O 1
#

Sequence (97 aa):
MAQGYISDEFNTPGSQAVAIYTCAVTGAERGFEPQAFDILQSAFKQRGANMKSRQAENLKNDAYRWYKSEQGRFDFDSYWHGQCAPVFARMERAINA

Secondary structure (DSSP, 8-state):
-----SSHHHHSTT-HHHHHHHHHHHHHHHTS-TTHHHHHHHHHHHTT----HHHHHHHHHHHHHHHHHHTTTS-HHHHIIIIIHHHHHHHHHHHH-

Organism: NCBI:txid698828

pLDDT: mean 83.51, std 11.28, range [35.59, 94.81]